Protein AF-A0A368NUJ4-F1 (afdb_monomer_lite)

Sequence (86 aa):
MSNLIKFAVEFGSSAKLRAMTEQELVEAMQSYELSLEEQAAILSREPKRLADLGNGDVYCILFPEKPGEEDEEEPTPEKEDTTKVA

pLDDT: mean 74.85, std 18.68, range [41.31, 95.25]

Secondary structure (DSSP, 8-state):
--HHHHHHHHHHH-HHHHHS-HHHHHHHHHHTT--HHHHHHHHTT-HHHHHHHTTT----------SS------------------

Organism: NCBI:txid2282215

Structure (mmCIF, N/CA/C/O backbone):
data_AF-A0A368NUJ4-F1
#
_entry.id   AF-A0A368NUJ4-F1
#
loop_
_atom_site.group_PDB
_atom_site.id
_atom_site.type_symbol
_atom_site.label_atom_id
_atom_site.label_alt_id
_atom_site.label_comp_id
_atom_site.label_asym_id
_atom_site.label_entity_id
_atom_site.label_seq_id
_atom_site.pdbx_PDB_ins_code
_atom_site.Cartn_x
_atom_site.Cartn_y
_atom_site.Cartn_z
_atom_site.occupancy
_atom_site.B_iso_or_equiv
_atom_site.auth_seq_id
_atom_site.auth_comp_id
_atom_site.auth_asym_id
_atom_site.auth_atom_id
_atom_site.pdbx_PDB_model_num
ATOM 1 N N . MET A 1 1 ? 11.591 -10.989 1.967 1.00 67.00 1 MET A N 1
ATOM 2 C CA . MET A 1 1 ? 10.284 -10.466 1.516 1.00 67.00 1 MET A CA 1
ATOM 3 C C . MET A 1 1 ? 10.175 -9.026 1.998 1.00 67.00 1 MET A C 1
ATOM 5 O O . MET A 1 1 ? 10.317 -8.817 3.202 1.00 67.00 1 MET A O 1
ATOM 9 N N . SER A 1 2 ? 10.059 -8.060 1.080 1.00 86.38 2 SER A N 1
ATOM 10 C CA . SER A 1 2 ? 10.008 -6.625 1.406 1.00 86.38 2 SER A CA 1
ATOM 11 C C . SER A 1 2 ? 8.709 -6.262 2.129 1.00 86.38 2 SER A C 1
ATOM 13 O O . SER A 1 2 ? 7.728 -7.007 2.058 1.00 86.38 2 SER A O 1
ATOM 15 N N . ASN A 1 3 ? 8.696 -5.128 2.832 1.00 91.00 3 ASN A N 1
ATOM 16 C CA . ASN A 1 3 ? 7.496 -4.657 3.5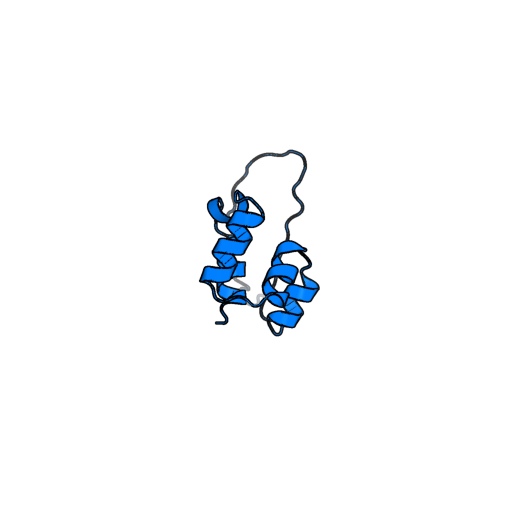23 1.00 91.00 3 ASN A CA 1
ATOM 17 C C . ASN A 1 3 ? 6.368 -4.316 2.536 1.00 91.00 3 ASN A C 1
ATOM 19 O O . ASN A 1 3 ? 5.219 -4.644 2.816 1.00 91.00 3 ASN A O 1
ATOM 23 N N . LEU A 1 4 ? 6.708 -3.798 1.348 1.00 88.75 4 LEU A N 1
ATOM 24 C CA . LEU A 1 4 ? 5.777 -3.610 0.230 1.00 88.75 4 LEU A CA 1
ATOM 25 C C . LEU A 1 4 ? 5.063 -4.901 -0.153 1.00 88.75 4 LEU A C 1
ATOM 27 O O . LEU A 1 4 ? 3.837 -4.934 -0.188 1.00 88.75 4 LEU A O 1
ATOM 31 N N . ILE A 1 5 ? 5.818 -5.977 -0.399 1.00 87.31 5 ILE A N 1
ATOM 32 C CA . ILE A 1 5 ? 5.235 -7.266 -0.788 1.00 87.31 5 ILE A CA 1
ATOM 33 C C . ILE A 1 5 ? 4.339 -7.799 0.333 1.00 87.31 5 ILE A C 1
ATOM 35 O O . ILE A 1 5 ? 3.222 -8.232 0.064 1.00 87.31 5 ILE A O 1
ATOM 39 N N . LYS A 1 6 ? 4.796 -7.739 1.592 1.00 89.25 6 LYS A N 1
ATOM 40 C CA . LYS A 1 6 ? 3.999 -8.190 2.745 1.00 89.25 6 LYS A CA 1
ATOM 41 C C . LYS A 1 6 ? 2.672 -7.441 2.831 1.00 89.25 6 LYS A C 1
ATOM 43 O O . LYS A 1 6 ? 1.629 -8.079 2.934 1.00 89.25 6 LYS A O 1
ATOM 48 N N . PHE A 1 7 ? 2.715 -6.113 2.742 1.00 91.25 7 PHE A N 1
ATOM 49 C CA . PHE A 1 7 ? 1.514 -5.293 2.803 1.00 91.25 7 PHE A CA 1
ATOM 50 C C . PHE A 1 7 ? 0.597 -5.549 1.607 1.00 91.25 7 PHE A C 1
ATOM 52 O O . PHE A 1 7 ? -0.597 -5.716 1.797 1.00 91.25 7 PHE A O 1
ATOM 59 N N . ALA A 1 8 ? 1.127 -5.641 0.384 1.00 87.00 8 ALA A N 1
ATOM 60 C CA . ALA A 1 8 ? 0.324 -5.896 -0.812 1.00 87.00 8 ALA A CA 1
ATOM 61 C C . ALA A 1 8 ? -0.396 -7.257 -0.754 1.00 87.00 8 ALA A C 1
ATOM 63 O O . ALA A 1 8 ? -1.567 -7.357 -1.122 1.00 87.00 8 ALA A O 1
ATOM 64 N N . VAL A 1 9 ? 0.276 -8.296 -0.243 1.00 86.50 9 VAL A N 1
ATOM 65 C CA . VAL A 1 9 ? -0.324 -9.622 -0.019 1.00 86.50 9 VAL A CA 1
ATOM 66 C C . VAL A 1 9 ? -1.425 -9.554 1.041 1.00 86.50 9 VAL A C 1
ATOM 68 O O . VAL A 1 9 ? -2.510 -10.112 0.855 1.00 86.50 9 VAL A O 1
ATOM 71 N N . GLU A 1 10 ? -1.179 -8.852 2.146 1.00 89.81 10 GLU A N 1
ATOM 72 C CA . GLU A 1 10 ? -2.175 -8.696 3.205 1.00 89.81 10 GLU A CA 1
ATOM 73 C C . GLU A 1 10 ? -3.362 -7.847 2.747 1.00 89.81 10 GLU A C 1
ATOM 75 O O . GLU A 1 10 ? -4.507 -8.193 3.007 1.00 89.81 10 GLU A O 1
ATOM 80 N N . PHE A 1 11 ? -3.112 -6.782 1.990 1.00 87.88 11 PHE A N 1
ATOM 81 C CA . PHE A 1 11 ? -4.138 -5.924 1.412 1.00 87.88 11 PHE A CA 1
ATOM 82 C C . PHE A 1 11 ? -5.050 -6.702 0.456 1.00 87.88 11 PHE A C 1
ATOM 84 O O . PHE A 1 11 ? -6.268 -6.549 0.507 1.00 87.88 11 PHE A O 1
ATOM 91 N N . GLY A 1 12 ? -4.484 -7.590 -0.369 1.00 83.88 12 GLY A N 1
ATOM 92 C CA . GLY A 1 12 ? -5.265 -8.460 -1.252 1.00 83.88 12 GLY A CA 1
ATOM 93 C C . GLY A 1 12 ? -6.111 -9.500 -0.505 1.00 83.88 12 GLY A C 1
ATOM 94 O O . GLY A 1 12 ? -7.228 -9.801 -0.922 1.00 83.88 12 GLY A O 1
ATOM 95 N N . SER A 1 13 ? -5.615 -10.026 0.617 1.00 85.38 13 SER A N 1
ATOM 96 C CA . SER A 1 13 ? -6.265 -11.117 1.364 1.00 85.38 13 SER A CA 1
ATOM 97 C C . SER A 1 13 ? -7.179 -10.646 2.506 1.00 85.38 13 SER A C 1
ATOM 99 O O . SER A 1 13 ? -8.131 -11.336 2.869 1.00 85.38 13 SER A O 1
ATOM 101 N N . SER A 1 14 ? -6.963 -9.448 3.050 1.00 88.94 14 SER A N 1
ATOM 102 C CA . SER A 1 14 ? -7.684 -8.921 4.209 1.00 88.94 14 SER A CA 1
ATOM 103 C C . SER A 1 14 ? -8.900 -8.097 3.796 1.00 88.94 14 SER A C 1
ATOM 105 O O . SER A 1 14 ? -8.785 -6.972 3.310 1.00 88.94 14 SER A O 1
ATOM 107 N N . ALA A 1 15 ? -10.103 -8.622 4.052 1.00 87.44 15 ALA A N 1
ATOM 108 C CA . ALA A 1 15 ? -11.345 -7.857 3.895 1.00 87.44 15 ALA A CA 1
ATOM 109 C C . ALA A 1 15 ? -11.361 -6.593 4.775 1.00 87.44 15 ALA A C 1
ATOM 111 O O . ALA A 1 15 ? -11.912 -5.571 4.376 1.00 87.44 15 ALA A O 1
ATOM 112 N N . LYS A 1 16 ? -10.701 -6.642 5.943 1.00 90.62 16 LYS A N 1
ATOM 113 C CA . LYS A 1 16 ? -10.567 -5.491 6.841 1.00 90.62 16 LYS A CA 1
ATOM 114 C C . LYS A 1 16 ? -9.767 -4.369 6.185 1.00 90.62 16 LYS A C 1
ATOM 116 O O . LYS A 1 16 ? -10.233 -3.240 6.188 1.00 90.62 16 LYS A O 1
ATOM 121 N N . LEU A 1 17 ? -8.596 -4.675 5.620 1.00 89.19 17 LEU A N 1
ATOM 122 C CA . LEU A 1 17 ? -7.773 -3.662 4.950 1.00 89.19 17 LEU A CA 1
ATOM 123 C C . LEU A 1 17 ? -8.471 -3.102 3.704 1.00 89.19 17 LEU A C 1
ATOM 125 O O . LEU A 1 17 ? -8.386 -1.909 3.445 1.00 89.19 17 LEU A O 1
ATOM 129 N N . ARG A 1 18 ? -9.219 -3.934 2.969 1.00 85.19 18 ARG A N 1
ATOM 130 C CA . ARG A 1 18 ? -10.007 -3.484 1.808 1.00 85.19 18 ARG A CA 1
ATOM 131 C C . ARG A 1 18 ? -11.177 -2.566 2.173 1.00 85.19 18 ARG A C 1
ATOM 133 O O . ARG A 1 18 ? -11.587 -1.769 1.337 1.00 85.19 18 ARG A O 1
ATOM 140 N N . ALA A 1 19 ? -11.708 -2.684 3.389 1.00 88.56 19 ALA A N 1
ATOM 141 C CA . ALA A 1 19 ? -12.800 -1.852 3.892 1.00 88.56 19 ALA A CA 1
ATOM 142 C C . ALA A 1 19 ? -12.327 -0.558 4.582 1.00 88.56 19 ALA A C 1
ATOM 144 O O . ALA A 1 19 ? -13.163 0.273 4.931 1.00 88.56 19 ALA A O 1
ATOM 145 N N . MET A 1 20 ? -11.018 -0.392 4.804 1.00 92.25 20 MET A N 1
ATOM 146 C CA . MET A 1 20 ? -10.463 0.823 5.399 1.00 92.25 20 MET A CA 1
ATOM 147 C C . MET A 1 20 ? -10.634 2.023 4.471 1.00 92.25 20 MET A C 1
ATOM 149 O O . MET A 1 20 ? -10.544 1.917 3.246 1.00 92.25 20 MET A O 1
ATOM 153 N N . THR A 1 21 ? -10.828 3.189 5.076 1.00 92.44 21 THR A N 1
ATOM 154 C CA . THR A 1 21 ? -10.698 4.462 4.370 1.00 92.44 21 THR A CA 1
ATOM 155 C C . THR A 1 21 ? -9.256 4.675 3.916 1.00 92.44 21 THR A C 1
ATOM 157 O O . THR A 1 21 ? -8.320 4.084 4.453 1.00 92.44 21 THR A O 1
ATOM 160 N N . GLU A 1 22 ? -9.051 5.557 2.939 1.00 90.62 22 GLU A N 1
ATOM 161 C CA . GLU A 1 22 ? -7.708 5.882 2.447 1.00 90.62 22 GLU A CA 1
ATOM 162 C C . GLU A 1 22 ? -6.773 6.353 3.574 1.00 90.62 22 GLU A C 1
ATOM 164 O O . GLU A 1 22 ? -5.622 5.931 3.632 1.00 90.62 22 GLU A O 1
ATOM 169 N N . GLN A 1 23 ? -7.279 7.159 4.512 1.00 93.25 23 GLN A N 1
ATOM 170 C CA . GLN A 1 23 ? -6.495 7.641 5.649 1.00 93.25 23 GLN A CA 1
ATOM 171 C C . GLN A 1 23 ? -6.075 6.500 6.588 1.00 93.25 23 GLN A C 1
ATOM 173 O O . GLN A 1 23 ? -4.901 6.399 6.936 1.00 93.25 23 GLN A O 1
ATOM 178 N N . GLU A 1 24 ? -7.002 5.615 6.959 1.00 94.31 24 GLU A N 1
ATOM 179 C CA . GLU A 1 24 ? -6.693 4.437 7.786 1.00 94.31 24 GLU A CA 1
ATOM 180 C C . GLU A 1 24 ? -5.712 3.498 7.077 1.00 94.31 24 GLU A C 1
ATOM 182 O O . GLU A 1 24 ? -4.827 2.914 7.703 1.00 94.31 24 GLU A O 1
ATOM 187 N N . LEU A 1 25 ? -5.836 3.378 5.754 1.00 92.94 25 LEU A N 1
ATOM 188 C CA . LEU A 1 25 ? -4.931 2.574 4.953 1.00 92.94 25 LEU A CA 1
ATOM 189 C C . LEU A 1 25 ? -3.523 3.180 4.930 1.00 92.94 25 LEU A C 1
ATOM 191 O O . LEU A 1 25 ? -2.549 2.442 5.047 1.00 92.94 25 LEU A O 1
ATOM 195 N N . VAL A 1 26 ? -3.399 4.507 4.832 1.00 94.12 26 VAL A N 1
ATOM 196 C CA . VAL A 1 26 ? -2.113 5.216 4.939 1.00 94.12 26 VAL A CA 1
ATOM 197 C C . VAL A 1 26 ? -1.475 4.993 6.309 1.00 94.12 26 VAL A C 1
ATOM 199 O O . VAL A 1 26 ? -0.287 4.684 6.377 1.00 94.12 26 VAL A O 1
ATOM 202 N N . GLU A 1 27 ? -2.241 5.079 7.395 1.00 95.25 27 GLU A N 1
ATOM 203 C CA . GLU A 1 27 ? -1.741 4.791 8.747 1.00 95.25 27 GLU A CA 1
ATOM 204 C C . GLU A 1 27 ? -1.266 3.334 8.877 1.00 95.25 27 GLU A C 1
ATOM 206 O O . GLU A 1 27 ? -0.188 3.065 9.416 1.00 95.25 27 GLU A O 1
ATOM 211 N N . ALA A 1 28 ? -2.016 2.385 8.309 1.00 94.38 28 ALA A N 1
ATOM 212 C CA . ALA A 1 28 ? -1.594 0.992 8.243 1.00 94.38 28 ALA A CA 1
ATOM 213 C C . ALA A 1 28 ? -0.295 0.846 7.436 1.00 94.38 28 ALA A C 1
ATOM 215 O O . ALA A 1 28 ? 0.644 0.210 7.907 1.00 94.38 28 ALA A O 1
ATOM 216 N N . MET A 1 29 ? -0.178 1.493 6.276 1.00 94.81 29 MET A N 1
ATOM 217 C CA . MET A 1 29 ? 1.038 1.457 5.463 1.00 94.81 29 MET A CA 1
ATOM 218 C C . MET A 1 29 ? 2.257 2.054 6.185 1.00 94.81 29 MET A C 1
ATOM 220 O O . MET A 1 29 ? 3.366 1.530 6.067 1.00 94.81 29 MET A O 1
ATOM 224 N N . GLN A 1 30 ? 2.058 3.105 6.985 1.00 93.88 30 GLN A N 1
ATOM 225 C CA . GLN A 1 30 ? 3.108 3.692 7.821 1.00 93.88 30 GLN A CA 1
ATOM 226 C C . GLN A 1 30 ? 3.609 2.715 8.890 1.00 93.88 30 GLN A C 1
ATOM 228 O O . GLN A 1 30 ? 4.811 2.664 9.142 1.00 93.88 30 GLN A O 1
ATOM 233 N N . SER A 1 31 ? 2.730 1.889 9.471 1.00 94.06 31 SER A N 1
ATOM 234 C CA . SER A 1 31 ? 3.146 0.836 10.414 1.00 94.06 31 SER A CA 1
ATOM 235 C C . SER A 1 31 ? 3.990 -0.272 9.768 1.00 94.06 31 SER A C 1
ATOM 237 O O . SER A 1 31 ? 4.751 -0.942 10.462 1.00 94.06 31 SER A O 1
ATOM 239 N N . TYR A 1 32 ? 3.907 -0.425 8.440 1.00 93.44 32 TYR A N 1
ATOM 240 C CA . TYR A 1 32 ? 4.753 -1.322 7.641 1.00 93.44 32 TYR A CA 1
ATOM 241 C C . TYR A 1 32 ? 6.033 -0.626 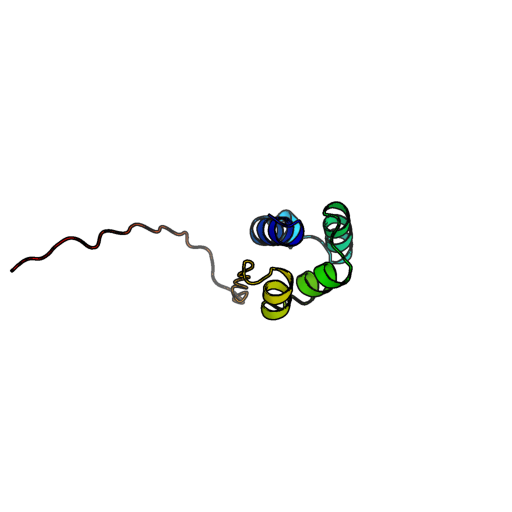7.156 1.00 93.44 32 TYR A C 1
ATOM 243 O O . TYR A 1 32 ? 6.806 -1.220 6.407 1.00 93.44 32 TYR A O 1
ATOM 251 N N . GLU A 1 33 ? 6.271 0.618 7.580 1.00 95.19 33 GLU A N 1
ATOM 252 C CA . GLU A 1 33 ? 7.430 1.427 7.192 1.00 95.19 33 GLU A CA 1
ATOM 253 C C . GLU A 1 33 ? 7.522 1.645 5.671 1.00 95.19 33 GLU A C 1
ATOM 255 O O . GLU A 1 33 ? 8.613 1.742 5.110 1.00 95.19 33 GLU A O 1
ATOM 260 N N . LEU A 1 34 ? 6.372 1.712 4.989 1.00 93.38 34 LEU A N 1
ATOM 261 C CA . LEU A 1 34 ? 6.321 1.989 3.555 1.00 93.38 34 LEU A CA 1
ATOM 262 C C . LEU A 1 34 ? 6.693 3.444 3.279 1.00 93.38 34 LEU A C 1
ATOM 264 O O . LEU A 1 34 ? 6.198 4.368 3.929 1.00 93.38 34 LEU A O 1
ATOM 268 N N . SER A 1 35 ? 7.526 3.652 2.266 1.00 92.88 35 SER A N 1
ATOM 269 C CA . SER A 1 35 ? 7.845 4.976 1.742 1.00 92.88 35 SER A CA 1
ATOM 270 C C . SER A 1 35 ? 6.621 5.641 1.104 1.00 92.88 35 SER A C 1
ATOM 272 O O . SER A 1 35 ? 5.642 4.992 0.737 1.00 92.88 35 SER A O 1
ATOM 274 N N . LEU A 1 36 ? 6.685 6.962 0.926 1.00 91.38 36 LEU A N 1
ATOM 275 C CA . LEU A 1 36 ? 5.613 7.718 0.265 1.00 91.38 36 LEU A CA 1
ATOM 276 C C . LEU A 1 36 ? 5.363 7.246 -1.175 1.00 91.38 36 LEU A C 1
ATOM 278 O O . LEU A 1 36 ? 4.229 7.273 -1.644 1.00 91.38 36 LEU A O 1
ATOM 282 N N . GLU A 1 37 ? 6.413 6.807 -1.871 1.00 90.88 37 GLU A N 1
ATOM 283 C CA . GLU A 1 37 ? 6.307 6.286 -3.234 1.00 90.88 37 GLU A CA 1
ATOM 284 C C . GLU A 1 37 ? 5.563 4.944 -3.268 1.00 90.88 37 GLU A C 1
ATOM 286 O O . GLU A 1 37 ? 4.658 4.755 -4.080 1.00 90.88 37 GLU A O 1
ATOM 291 N N . GLU A 1 38 ? 5.880 4.045 -2.335 1.00 89.69 38 GLU A N 1
ATOM 292 C CA . GLU A 1 38 ? 5.198 2.757 -2.183 1.00 89.69 38 GLU A CA 1
ATOM 293 C C . GLU A 1 38 ? 3.727 2.932 -1.791 1.00 89.69 38 GLU A C 1
ATOM 295 O O . GLU A 1 38 ? 2.853 2.277 -2.360 1.00 89.69 38 GLU A O 1
ATOM 300 N N . GLN A 1 39 ? 3.441 3.862 -0.876 1.00 91.88 39 GLN A N 1
ATOM 301 C CA . GLN A 1 39 ? 2.072 4.216 -0.499 1.00 91.88 39 GLN A CA 1
ATOM 302 C C . GLN A 1 39 ? 1.276 4.708 -1.709 1.00 91.88 39 GLN A C 1
ATOM 304 O O . GLN A 1 39 ? 0.180 4.219 -1.978 1.00 91.88 39 GLN A O 1
ATOM 309 N N . ALA A 1 40 ? 1.847 5.635 -2.482 1.00 89.88 40 ALA A N 1
ATOM 310 C CA . ALA A 1 40 ? 1.202 6.165 -3.676 1.00 89.88 40 ALA A CA 1
ATOM 311 C C . ALA A 1 40 ? 0.931 5.074 -4.723 1.00 89.88 40 ALA A C 1
ATOM 313 O O . ALA A 1 40 ? -0.131 5.086 -5.339 1.00 89.88 40 ALA A O 1
ATOM 314 N N . ALA A 1 41 ? 1.850 4.119 -4.902 1.00 87.94 41 ALA A N 1
ATOM 315 C CA . ALA A 1 41 ? 1.669 3.0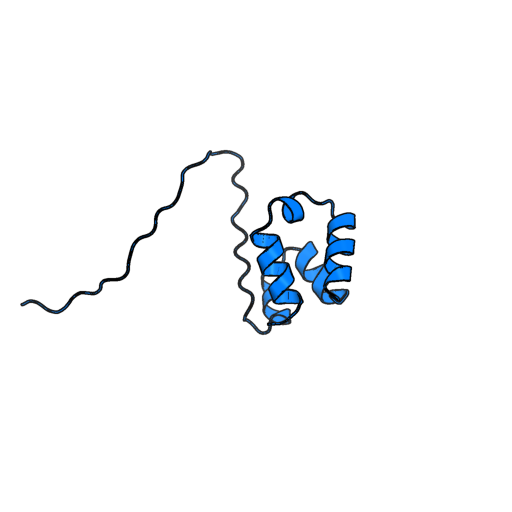06 -5.835 1.00 87.94 41 ALA A CA 1
ATOM 316 C C . ALA A 1 41 ? 0.544 2.046 -5.408 1.00 87.94 41 ALA A C 1
ATOM 318 O O . ALA A 1 41 ? -0.213 1.571 -6.255 1.00 87.94 41 ALA A O 1
ATOM 319 N N . ILE A 1 42 ? 0.400 1.787 -4.103 1.00 87.88 42 ILE A N 1
ATOM 320 C CA . ILE A 1 42 ? -0.710 0.993 -3.555 1.00 87.88 42 ILE A CA 1
ATOM 321 C C . ILE A 1 42 ? -2.045 1.723 -3.750 1.00 87.88 42 ILE A C 1
ATOM 323 O O . ILE A 1 42 ? -3.008 1.132 -4.243 1.00 87.88 42 ILE A O 1
ATOM 327 N N . LEU A 1 43 ? -2.100 3.011 -3.402 1.00 87.75 43 LEU A N 1
ATOM 328 C CA . LEU A 1 43 ? -3.320 3.818 -3.474 1.00 87.75 43 LEU A CA 1
ATOM 329 C C . LEU A 1 43 ? -3.786 4.077 -4.906 1.00 87.75 43 LEU A C 1
ATOM 331 O O . LEU A 1 43 ? -4.987 4.040 -5.170 1.00 87.75 43 LEU A O 1
ATOM 335 N N . SER A 1 44 ? -2.858 4.291 -5.844 1.00 86.19 44 SER A N 1
ATOM 336 C CA . SER A 1 44 ? -3.204 4.487 -7.255 1.00 86.19 44 SER A CA 1
ATOM 337 C C . SER A 1 44 ? -3.735 3.216 -7.917 1.00 86.19 44 SER A C 1
ATOM 339 O O . SER A 1 44 ? -4.271 3.286 -9.023 1.00 86.19 44 SER A O 1
ATOM 341 N N . ARG A 1 45 ? -3.605 2.059 -7.244 1.00 77.81 45 ARG A N 1
ATOM 342 C CA . ARG A 1 45 ? -3.980 0.736 -7.756 1.00 77.81 45 ARG A CA 1
ATOM 343 C C . ARG A 1 45 ? -3.376 0.474 -9.138 1.00 77.81 45 ARG A C 1
ATOM 345 O O . ARG A 1 45 ? -3.989 -0.196 -9.960 1.00 77.81 45 ARG A O 1
ATOM 352 N N . GLU A 1 46 ? -2.185 1.009 -9.413 1.00 80.31 46 GLU A N 1
ATOM 353 C CA . GLU A 1 46 ? -1.492 0.832 -10.690 1.00 80.31 46 GLU A CA 1
ATOM 354 C C . GLU A 1 46 ? -0.569 -0.395 -10.618 1.00 80.31 46 GLU A C 1
ATOM 356 O O . GLU A 1 46 ? 0.532 -0.301 -10.066 1.00 80.31 46 GLU A O 1
ATOM 361 N N . PRO A 1 47 ? -0.939 -1.545 -11.221 1.00 77.88 47 PRO A N 1
ATOM 362 C CA . PRO A 1 47 ? -0.189 -2.789 -11.040 1.00 77.88 47 PRO A CA 1
ATOM 363 C C . PRO A 1 47 ? 1.244 -2.701 -11.567 1.00 77.88 47 PRO A C 1
ATOM 365 O O . PRO A 1 47 ? 2.142 -3.330 -11.021 1.00 77.88 47 PRO A O 1
ATOM 368 N N . LYS A 1 48 ? 1.474 -1.886 -12.607 1.00 81.38 48 LYS A N 1
ATOM 369 C CA . LYS A 1 48 ? 2.809 -1.672 -13.181 1.00 81.38 48 LYS A CA 1
ATOM 370 C C . LYS A 1 48 ? 3.760 -0.995 -12.195 1.00 81.38 48 LYS A C 1
ATOM 372 O O . LYS A 1 48 ? 4.871 -1.470 -12.024 1.00 81.38 48 LYS A O 1
ATOM 377 N N . ARG A 1 49 ? 3.311 0.056 -11.499 1.00 82.62 49 ARG A N 1
ATOM 378 C CA . ARG A 1 49 ? 4.157 0.778 -10.530 1.00 82.62 49 ARG A CA 1
ATOM 379 C C . ARG A 1 49 ? 4.488 -0.092 -9.323 1.00 82.62 49 ARG A C 1
ATOM 381 O O . ARG A 1 49 ? 5.621 -0.089 -8.859 1.00 82.62 49 ARG A O 1
ATOM 388 N N . LEU A 1 50 ? 3.521 -0.880 -8.858 1.00 81.19 50 LEU A N 1
ATOM 389 C CA . LEU A 1 50 ? 3.732 -1.887 -7.817 1.00 81.19 50 LEU A CA 1
ATOM 390 C C . LEU A 1 50 ? 4.720 -2.980 -8.244 1.00 81.19 50 LEU A C 1
ATOM 392 O O . LEU A 1 50 ? 5.573 -3.362 -7.448 1.00 81.19 50 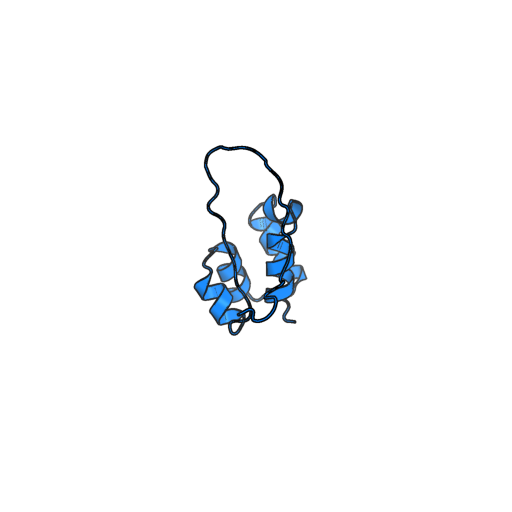LEU A O 1
ATOM 396 N N . ALA A 1 51 ? 4.631 -3.459 -9.487 1.00 82.25 51 ALA A N 1
ATOM 397 C CA . ALA A 1 51 ? 5.568 -4.440 -10.026 1.00 82.25 51 ALA A CA 1
ATOM 398 C C . ALA A 1 51 ? 6.992 -3.871 -10.121 1.00 82.25 51 ALA A C 1
ATOM 400 O O . ALA A 1 51 ? 7.933 -4.538 -9.695 1.00 82.25 51 ALA A O 1
ATOM 401 N N . ASP A 1 52 ? 7.145 -2.634 -10.604 1.00 84.81 52 ASP A N 1
ATOM 402 C CA . ASP A 1 52 ? 8.444 -1.961 -10.716 1.00 84.81 52 ASP A CA 1
ATOM 403 C C . ASP A 1 52 ? 9.105 -1.780 -9.336 1.00 84.81 52 ASP A C 1
ATOM 405 O O . ASP A 1 52 ? 10.271 -2.127 -9.155 1.00 84.81 52 ASP A O 1
ATOM 409 N N . LEU A 1 53 ? 8.345 -1.321 -8.333 1.00 84.44 53 LEU A N 1
ATOM 410 C CA . LEU A 1 53 ? 8.826 -1.168 -6.950 1.00 84.44 53 LEU A CA 1
ATOM 411 C C . LEU A 1 53 ? 9.067 -2.513 -6.248 1.00 84.44 53 LEU A C 1
ATOM 413 O O . LEU A 1 53 ? 9.932 -2.638 -5.382 1.00 84.44 53 LEU A O 1
ATOM 417 N N . GLY A 1 54 ? 8.308 -3.537 -6.629 1.00 79.56 54 GLY A N 1
ATOM 418 C CA . GLY A 1 54 ? 8.436 -4.903 -6.141 1.00 79.56 54 GLY A CA 1
ATOM 419 C C . GLY A 1 54 ? 9.546 -5.715 -6.808 1.00 79.56 54 GLY A C 1
ATOM 420 O O . GLY A 1 54 ? 9.612 -6.915 -6.560 1.00 79.56 54 GLY A O 1
ATOM 421 N N . ASN A 1 55 ? 10.381 -5.112 -7.665 1.00 76.50 55 ASN A N 1
ATOM 422 C CA . ASN A 1 55 ? 11.390 -5.798 -8.487 1.00 76.50 55 ASN A CA 1
ATOM 423 C C . ASN A 1 55 ? 10.822 -6.938 -9.362 1.00 76.50 55 ASN A C 1
ATOM 425 O O . ASN A 1 55 ? 11.518 -7.906 -9.659 1.00 76.50 55 ASN A O 1
ATOM 429 N N . GLY A 1 56 ? 9.556 -6.840 -9.773 1.00 67.50 56 GLY A N 1
ATOM 430 C CA . GLY A 1 56 ? 8.864 -7.859 -10.569 1.00 67.50 56 GLY A CA 1
ATOM 431 C C . GLY A 1 56 ? 8.303 -9.043 -9.772 1.00 67.50 56 GLY A C 1
ATOM 432 O O . GLY A 1 56 ? 7.656 -9.904 -10.366 1.00 67.50 56 GLY A O 1
ATOM 433 N N . ASP A 1 57 ? 8.486 -9.078 -8.448 1.00 64.75 57 ASP A N 1
ATOM 434 C CA . ASP A 1 57 ? 7.940 -10.130 -7.575 1.00 64.75 57 ASP A CA 1
ATOM 435 C C . ASP A 1 57 ? 6.474 -9.873 -7.173 1.00 64.75 57 ASP A C 1
ATOM 437 O O . ASP A 1 57 ? 5.811 -10.737 -6.595 1.00 64.75 57 ASP A O 1
ATOM 441 N N . VAL A 1 58 ? 5.951 -8.677 -7.466 1.00 65.06 58 VAL A N 1
ATOM 442 C CA . VAL A 1 58 ? 4.580 -8.269 -7.138 1.00 65.06 58 VAL A CA 1
ATOM 443 C C . VAL A 1 58 ? 3.690 -8.395 -8.370 1.00 65.06 58 VAL A C 1
ATOM 445 O O . VAL A 1 58 ? 3.754 -7.578 -9.286 1.00 65.06 58 VAL A O 1
ATOM 448 N N . TYR A 1 59 ? 2.806 -9.392 -8.357 1.00 65.06 59 TYR A N 1
ATOM 449 C CA . TYR A 1 59 ? 1.732 -9.542 -9.338 1.00 65.06 59 TYR A CA 1
ATOM 450 C C . TYR A 1 59 ? 0.397 -9.168 -8.691 1.00 65.06 59 TYR A C 1
ATOM 452 O O . TYR A 1 59 ? -0.231 -9.979 -8.012 1.00 65.06 59 TYR A O 1
ATOM 460 N N . CYS A 1 60 ? -0.047 -7.927 -8.890 1.00 64.69 60 CYS A N 1
ATOM 461 C CA . CYS A 1 60 ? -1.367 -7.485 -8.443 1.00 64.69 60 CYS A CA 1
ATOM 462 C C . CYS A 1 60 ? -2.415 -7.824 -9.509 1.00 64.69 60 CYS A C 1
ATOM 464 O O . CYS A 1 60 ? -2.571 -7.093 -10.489 1.00 64.69 60 CYS A O 1
ATOM 466 N N . ILE A 1 61 ? -3.149 -8.922 -9.317 1.00 60.53 61 ILE A N 1
ATOM 467 C CA . ILE A 1 61 ? -4.357 -9.200 -10.099 1.00 60.53 61 ILE A CA 1
ATOM 468 C C . ILE A 1 61 ? -5.495 -8.403 -9.464 1.00 60.53 61 ILE A C 1
ATOM 470 O O . ILE A 1 61 ? -6.099 -8.824 -8.480 1.00 60.53 61 ILE A O 1
ATOM 474 N N . LEU A 1 62 ? -5.769 -7.219 -10.007 1.00 56.16 62 LEU A N 1
ATOM 475 C CA . LEU A 1 62 ? -7.015 -6.519 -9.718 1.00 56.16 62 LEU A CA 1
ATOM 476 C C . LEU A 1 62 ? -8.105 -7.209 -10.533 1.00 56.16 62 LEU A C 1
ATOM 478 O O . LEU A 1 62 ? -8.243 -6.959 -11.732 1.00 56.16 62 LEU A O 1
ATOM 482 N N . PHE A 1 63 ? -8.844 -8.121 -9.901 1.00 51.34 63 PHE A N 1
ATOM 483 C CA . PHE A 1 63 ? -10.073 -8.619 -10.501 1.00 51.34 63 PHE A CA 1
ATOM 484 C C . PHE A 1 63 ? -11.013 -7.423 -10.685 1.00 51.34 63 PHE A C 1
ATOM 486 O O . PHE A 1 63 ? -11.207 -6.669 -9.727 1.00 51.34 63 PHE A O 1
ATOM 493 N N . PRO A 1 64 ? -11.554 -7.192 -11.894 1.00 48.25 64 PRO A N 1
ATOM 494 C CA . PRO A 1 64 ? -12.540 -6.143 -12.077 1.00 48.25 64 PRO A CA 1
ATOM 495 C C . PRO A 1 64 ? -13.697 -6.417 -11.116 1.00 48.25 64 PRO A C 1
ATOM 497 O O . PRO A 1 64 ? -14.249 -7.518 -11.125 1.00 48.25 64 PRO A O 1
ATOM 500 N N . GLU A 1 65 ? -14.041 -5.434 -10.278 1.00 49.62 65 GLU A N 1
ATOM 501 C CA . GLU A 1 65 ? -15.298 -5.458 -9.533 1.00 49.62 65 GLU A CA 1
ATOM 502 C C . GLU A 1 65 ? -16.410 -5.542 -10.577 1.00 49.62 65 GLU A C 1
ATOM 504 O O . GLU A 1 65 ? -16.728 -4.562 -11.255 1.00 49.62 65 GLU A O 1
ATOM 509 N N . LYS A 1 66 ? -16.950 -6.747 -10.779 1.00 50.81 66 LYS A N 1
ATOM 510 C CA . LYS A 1 66 ? -18.168 -6.907 -11.557 1.00 50.81 66 LYS A CA 1
ATOM 511 C C . LYS A 1 66 ? -19.264 -6.137 -10.818 1.00 50.81 66 LYS A C 1
ATOM 513 O O . LYS A 1 66 ? -19.469 -6.379 -9.626 1.00 50.81 66 LYS A O 1
ATOM 518 N N . PRO A 1 67 ? -19.978 -5.215 -11.478 1.00 45.62 67 PRO A N 1
ATOM 519 C CA . PRO A 1 67 ? -21.198 -4.676 -10.913 1.00 45.62 67 PRO A CA 1
ATOM 520 C C . PRO A 1 67 ? -22.267 -5.781 -10.961 1.00 45.62 67 PRO A C 1
ATOM 522 O O . PRO A 1 67 ? -22.971 -5.921 -11.955 1.00 45.62 67 PRO A O 1
ATOM 525 N N . GLY A 1 68 ? -22.356 -6.567 -9.885 1.00 50.72 68 GLY A N 1
ATOM 526 C CA . GLY A 1 68 ? -23.335 -7.647 -9.706 1.00 50.72 68 GLY A CA 1
ATOM 527 C C . GLY A 1 68 ? -22.849 -9.027 -10.166 1.00 50.72 68 GLY A C 1
ATOM 528 O O . GLY A 1 68 ? -21.985 -9.115 -11.030 1.00 50.72 68 GLY A O 1
ATOM 529 N N . GLU A 1 69 ? -23.450 -10.074 -9.593 1.00 42.09 69 GLU A N 1
ATOM 530 C CA . GLU A 1 69 ? -23.113 -11.515 -9.664 1.00 42.09 69 GLU A CA 1
ATOM 531 C C . GLU A 1 69 ? -22.065 -11.924 -8.615 1.00 42.09 69 GLU A C 1
ATOM 533 O O . GLU A 1 69 ? -20.861 -11.772 -8.807 1.00 42.09 69 GLU A O 1
ATOM 538 N N . GLU A 1 70 ? -22.496 -12.151 -7.371 1.00 46.88 70 GLU A N 1
ATOM 539 C CA . GLU A 1 70 ? -22.985 -13.454 -6.865 1.00 46.88 70 GLU A CA 1
ATOM 540 C C . GLU A 1 70 ? -21.889 -14.527 -6.913 1.00 46.88 70 GLU A C 1
ATOM 542 O O . GLU A 1 70 ? -21.564 -15.079 -7.958 1.00 46.88 70 GLU A O 1
ATOM 547 N N . ASP A 1 71 ? -21.269 -14.692 -5.739 1.00 62.28 71 ASP A N 1
ATOM 548 C CA . ASP A 1 71 ? -20.980 -15.960 -5.064 1.00 62.28 71 ASP A CA 1
ATOM 549 C C . ASP A 1 71 ? -21.053 -17.209 -5.954 1.00 62.28 71 ASP A C 1
ATOM 551 O O . ASP A 1 71 ? -22.142 -17.653 -6.298 1.00 62.28 71 ASP A O 1
ATOM 555 N N . GLU A 1 72 ? -19.901 -17.794 -6.284 1.00 41.31 72 GLU A N 1
ATOM 556 C CA . GLU A 1 72 ? -19.765 -19.250 -6.300 1.00 41.31 72 GLU A CA 1
ATOM 557 C C . GLU A 1 72 ? -18.283 -19.648 -6.237 1.00 41.31 72 GLU A C 1
ATOM 559 O O . GLU A 1 72 ? -17.410 -19.100 -6.914 1.00 41.31 72 GLU A O 1
ATOM 564 N N . GLU A 1 73 ? -18.034 -20.563 -5.310 1.00 45.25 73 GLU A N 1
ATOM 565 C CA . GLU A 1 73 ? -16.763 -21.041 -4.792 1.00 45.25 73 GLU A CA 1
ATOM 566 C C . GLU A 1 73 ? -15.840 -21.660 -5.859 1.00 45.25 73 GLU A C 1
ATOM 568 O O . GLU A 1 73 ? -16.278 -22.246 -6.851 1.00 45.25 73 GLU A O 1
ATOM 573 N N . GLU A 1 74 ? -14.528 -21.612 -5.596 1.00 42.19 74 GLU A N 1
ATOM 574 C CA . GLU A 1 74 ? -13.579 -22.555 -6.199 1.00 42.19 74 GLU A CA 1
ATOM 575 C C . GLU A 1 74 ? -13.994 -24.006 -5.872 1.00 42.19 74 GLU A C 1
ATOM 577 O O . GLU A 1 74 ? -14.562 -24.286 -4.814 1.00 42.19 74 GLU A O 1
ATOM 582 N N . PRO A 1 75 ? -13.606 -24.974 -6.713 1.00 47.25 75 PRO A N 1
ATOM 583 C CA . PRO A 1 75 ? -12.345 -25.628 -6.385 1.00 47.25 75 PRO A CA 1
ATOM 584 C C . PRO A 1 75 ? -11.461 -25.847 -7.615 1.00 47.25 75 PRO A C 1
ATOM 586 O O . PRO A 1 75 ? -11.894 -26.335 -8.659 1.00 47.25 75 PRO A O 1
ATOM 589 N N . THR A 1 76 ? -10.171 -25.560 -7.456 1.00 48.75 76 THR A N 1
ATOM 590 C CA . THR A 1 76 ? -9.132 -26.265 -8.217 1.00 48.75 76 THR A CA 1
ATOM 591 C C . THR A 1 76 ? -9.075 -27.724 -7.748 1.00 48.75 76 THR A C 1
ATOM 593 O O . THR A 1 76 ? -9.255 -28.006 -6.562 1.00 48.75 76 THR A O 1
ATOM 596 N N . PRO A 1 77 ? -8.911 -28.673 -8.678 1.00 51.75 77 PRO A N 1
ATOM 597 C CA . PRO A 1 77 ? -7.709 -29.523 -8.673 1.00 51.75 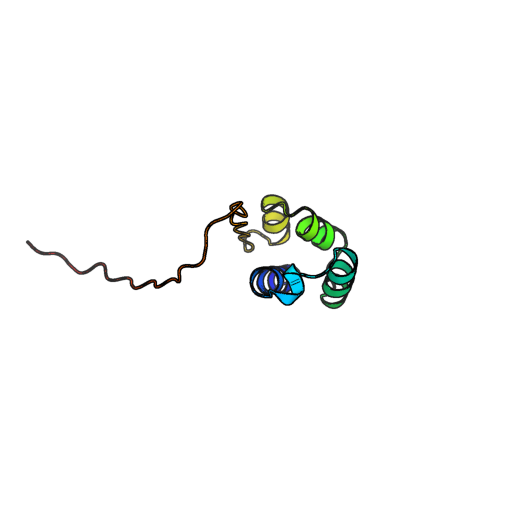77 PRO A CA 1
ATOM 598 C C . PRO A 1 77 ? -7.301 -29.880 -10.121 1.00 51.75 77 PRO A C 1
ATOM 600 O O . PRO A 1 77 ? -8.068 -29.687 -11.054 1.00 51.75 77 PRO A O 1
ATOM 603 N N . GLU A 1 78 ? -6.155 -30.424 -10.501 1.00 48.62 78 GLU A N 1
ATOM 604 C CA . GLU A 1 78 ? -4.852 -30.763 -9.942 1.00 48.62 78 GLU A CA 1
ATOM 605 C C . GLU A 1 78 ? -3.988 -31.054 -11.191 1.00 48.62 78 GLU A C 1
ATOM 607 O O . GLU A 1 78 ? -4.499 -31.381 -12.267 1.00 48.62 78 GLU A O 1
ATOM 612 N N . LYS A 1 79 ? -2.667 -30.914 -11.084 1.00 53.25 79 LYS A N 1
ATOM 613 C CA . LYS A 1 79 ? -1.733 -31.345 -12.132 1.00 53.25 79 LYS A CA 1
ATOM 614 C C . LYS A 1 79 ? -1.720 -32.872 -12.204 1.00 53.25 79 LYS A C 1
ATOM 616 O O . LYS A 1 79 ? -1.305 -33.464 -11.223 1.00 53.25 79 LYS A O 1
ATOM 621 N N . GLU A 1 80 ? -1.969 -33.470 -13.367 1.00 46.59 80 GLU A N 1
ATOM 622 C CA . GLU A 1 80 ? -1.420 -34.786 -13.742 1.00 46.59 80 GLU A CA 1
ATOM 623 C C . GLU A 1 80 ? -1.317 -34.887 -15.279 1.00 46.59 80 GLU A C 1
ATOM 625 O O . GLU A 1 80 ? -2.224 -35.361 -15.958 1.00 46.59 80 GLU A O 1
ATOM 630 N N . ASP A 1 81 ? -0.193 -34.432 -15.848 1.00 50.78 81 ASP A N 1
ATOM 631 C CA . ASP A 1 81 ? 0.201 -34.820 -17.211 1.00 50.78 81 ASP A CA 1
ATOM 632 C C . ASP A 1 81 ? 0.763 -36.245 -17.126 1.00 50.78 81 ASP A C 1
ATOM 634 O O . ASP A 1 81 ? 1.916 -36.481 -16.754 1.00 50.78 81 ASP A O 1
ATOM 638 N N . THR A 1 82 ? -0.116 -37.218 -17.348 1.00 50.72 82 THR A N 1
ATOM 639 C CA . THR A 1 82 ? 0.214 -38.639 -17.370 1.00 50.72 82 THR A CA 1
ATOM 640 C C . THR A 1 82 ? 0.542 -39.074 -18.799 1.00 50.72 82 THR A C 1
ATOM 642 O O . THR A 1 82 ? -0.311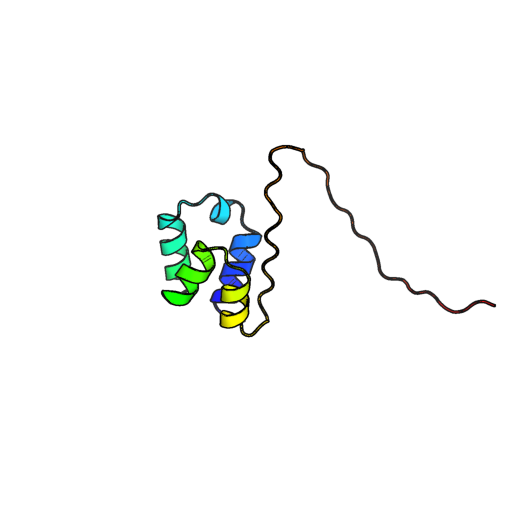 -39.184 -19.668 1.00 50.72 82 THR A O 1
ATOM 645 N N . THR A 1 83 ? 1.826 -39.357 -19.014 1.00 47.28 83 THR A N 1
ATOM 646 C CA . THR A 1 83 ? 2.349 -40.559 -19.687 1.00 47.28 83 THR A CA 1
ATOM 647 C C . THR A 1 83 ? 1.617 -41.077 -20.944 1.00 47.28 83 THR A C 1
ATOM 649 O O . THR A 1 83 ? 0.648 -41.822 -20.866 1.00 47.28 83 THR A O 1
ATOM 652 N N . LYS A 1 84 ? 2.234 -40.827 -22.108 1.00 46.44 84 LYS A N 1
ATOM 653 C CA . LYS A 1 84 ? 2.533 -41.786 -23.200 1.00 46.44 84 LYS A CA 1
ATOM 654 C C . LYS A 1 84 ? 1.701 -43.088 -23.266 1.00 46.44 84 LYS A C 1
ATOM 656 O O . LYS A 1 84 ? 2.059 -44.036 -22.577 1.00 46.44 84 LYS A O 1
ATOM 661 N N . VAL A 1 85 ? 0.781 -43.198 -24.234 1.00 43.00 85 VAL A N 1
ATOM 662 C CA . VAL A 1 85 ? 0.247 -44.442 -24.861 1.00 43.00 85 VAL A CA 1
ATOM 663 C C . VAL A 1 85 ? -0.434 -44.013 -26.184 1.00 43.00 85 VAL A C 1
ATOM 665 O O . VAL A 1 85 ? -1.122 -43.000 -26.163 1.00 43.00 85 VAL A O 1
ATOM 668 N N . ALA A 1 86 ? -0.340 -44.637 -27.361 1.00 41.94 86 ALA A N 1
ATOM 669 C CA . ALA A 1 86 ? 0.409 -45.755 -27.941 1.00 41.94 86 ALA A CA 1
ATOM 670 C C . ALA A 1 86 ? 0.507 -45.505 -29.459 1.00 41.94 86 ALA A C 1
ATOM 672 O O . ALA A 1 86 ? -0.381 -44.800 -29.992 1.00 41.94 86 ALA A O 1
#

Foldseek 3Di:
DALLQVLLVCCVVDPVLVPDDLVVVVVVSVVSVDDPQSSCCVVVVPQVSSCVVVVNPDGDDPDPPDPDDDDDDDDDDDDDPDDDDD

Radius of gyration: 17.46 Å; chains: 1; bounding box: 35×54×38 Å